Protein 7DGX (pdb70)

Sequence (99 aa):
EFSQLLALASLLGQQQAEVQRCREDLQKKESLVMETIAKIKALALEHHHSQLLALASLLGQQQAEVQRCREDLQKKESLVMETIAKIKALALEHHHHHH

B-factor: mean 67.28, std 21.2, range [42.42, 145.07]

Secondary structure (DSSP, 8-state):
--HHHHHHHHHHHHHHHHHHHHHHHHHHHHHHHHHHHHHHHHHHHHTT-/-HHHHHHHHHHHHHHHHHHHHHHHHHHHHHHHHHHHHHHHHHHHHHHHH-

Structure (mmCIF, N/CA/C/O backbone):
data_7DGX
#
_entry.id   7DGX
#
_cell.length_a   93.376
_cell.length_b   93.376
_cell.length_c   82.959
_cell.angle_alpha   90.00
_cell.angle_beta   90.00
_cell.angle_gamma   90.00
#
_symmetry.space_group_name_H-M   'I 4 2 2'
#
loop_
_entity.id
_entity.type
_entity.pdbx_description
1 polymer Coronin
2 water water
#
loop_
_atom_site.group_PDB
_atom_site.id
_atom_site.type_symbol
_atom_site.label_atom_id
_atom_site.label_alt_id
_atom_site.label_comp_id
_atom_site.label_asym_id
_atom_site.label_entity_id
_atom_site.label_seq_id
_atom_site.pdbx_PDB_ins_code
_atom_site.Cartn_x
_atom_site.Cartn_y
_atom_site.Cartn_z
_atom_site.occupancy
_atom_site.B_iso_or_equiv
_atom_site.auth_seq_id
_atom_site.auth_comp_id
_atom_site.auth_asym_id
_atom_site.auth_atom_id
_atom_site.pdbx_PDB_model_num
ATOM 1 N N . GLU A 1 1 ? -34.979 31.767 8.798 1.00 94.09 475 GLU A N 1
ATOM 2 C CA . GLU A 1 1 ? -34.571 31.498 7.424 1.00 100.64 475 GLU A CA 1
ATOM 3 C C . GLU A 1 1 ? -33.097 31.834 7.218 1.00 94.35 475 GLU A C 1
ATOM 4 O O . GLU A 1 1 ? -32.693 32.992 7.325 1.00 91.83 475 GLU A O 1
ATOM 10 N N . PHE A 1 2 ? -32.297 30.810 6.919 1.00 86.55 476 PHE A N 1
ATOM 11 C CA . PHE A 1 2 ? -30.857 30.952 6.748 1.00 81.10 476 PHE A CA 1
ATOM 12 C C . PHE A 1 2 ? -30.435 30.784 5.291 1.00 80.67 476 PHE A C 1
ATOM 13 O O . PHE A 1 2 ? -29.345 30.280 5.010 1.00 84.22 476 PHE A O 1
ATOM 21 N N . SER A 1 3 ? -31.288 31.204 4.353 1.00 76.81 477 SER A N 1
ATOM 22 C CA . SER A 1 3 ? -31.000 30.979 2.939 1.00 86.78 477 SER A CA 1
ATOM 23 C C . SER A 1 3 ? -29.759 31.742 2.493 1.00 77.15 477 SER A C 1
ATOM 24 O O . SER A 1 3 ? -28.966 31.236 1.690 1.00 69.14 477 SER A O 1
ATOM 27 N N . GLN A 1 4 ? -29.571 32.962 3.004 1.00 76.28 478 GLN A N 1
ATOM 28 C CA . GLN A 1 4 ? -28.407 33.750 2.615 1.00 76.79 478 GLN A CA 1
ATOM 29 C C . GLN A 1 4 ? -27.123 33.154 3.181 1.00 69.42 478 GLN A C 1
ATOM 30 O O . GLN A 1 4 ? -26.089 33.138 2.504 1.00 59.96 478 GLN A O 1
ATOM 36 N N . LEU A 1 5 ? -27.171 32.655 4.418 1.00 69.18 479 LEU A N 1
ATOM 37 C CA . LEU A 1 5 ? -26.002 31.999 4.997 1.00 63.03 479 LEU A CA 1
ATOM 38 C C . LEU A 1 5 ? -25.682 30.701 4.267 1.00 64.84 479 LEU A C 1
ATOM 39 O O . LEU A 1 5 ? -24.513 30.415 3.982 1.00 52.83 479 LEU A O 1
ATOM 44 N N . LEU A 1 6 ? -26.708 29.904 3.958 1.00 62.15 480 LEU A N 1
ATOM 45 C CA . LEU A 1 6 ? -26.482 28.646 3.253 1.00 62.23 480 LEU A CA 1
ATOM 46 C C . LEU A 1 6 ? -25.956 28.890 1.845 1.00 61.07 480 LEU A C 1
ATOM 47 O O . LEU A 1 6 ? -25.132 28.119 1.339 1.00 61.24 480 LEU A O 1
ATOM 52 N N . ALA A 1 7 ? -26.420 29.961 1.195 1.00 62.42 481 ALA A N 1
ATOM 53 C CA . ALA A 1 7 ? -25.913 30.293 -0.133 1.00 61.81 481 ALA A CA 1
ATOM 54 C C . ALA A 1 7 ? -24.450 30.713 -0.074 1.00 59.78 481 ALA A C 1
ATOM 55 O O . ALA A 1 7 ? -23.674 30.413 -0.989 1.00 60.59 481 ALA A O 1
ATOM 57 N N . LEU A 1 8 ? -24.054 31.406 0.995 1.00 58.77 482 LEU A N 1
ATOM 58 C CA . LE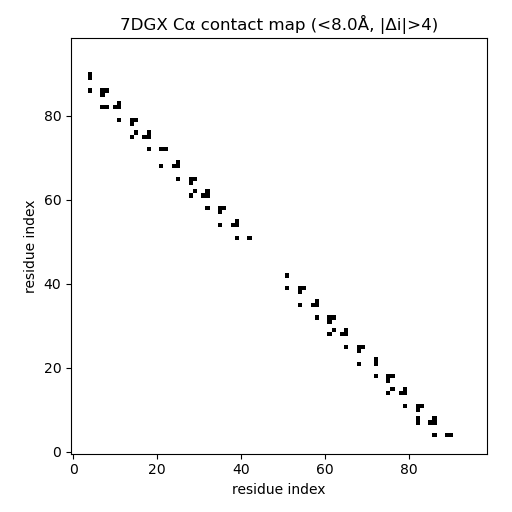U A 1 8 ? -22.655 31.791 1.148 1.00 62.78 482 LEU A CA 1
ATOM 59 C C . LEU A 1 8 ? -21.789 30.587 1.496 1.00 59.37 482 LEU A C 1
ATOM 60 O O . LEU A 1 8 ? -20.648 30.481 1.031 1.00 54.61 482 LEU A O 1
ATOM 65 N N . ALA A 1 9 ? -22.312 29.672 2.317 1.00 52.77 483 ALA A N 1
ATOM 66 C CA . ALA A 1 9 ? -21.567 28.461 2.642 1.00 50.50 483 ALA A CA 1
ATOM 67 C C . ALA A 1 9 ? -21.371 27.591 1.408 1.00 56.01 483 ALA A C 1
ATOM 68 O O . ALA A 1 9 ? -20.323 26.954 1.248 1.00 56.87 483 ALA A O 1
ATOM 70 N N . SER A 1 10 ? -22.370 27.551 0.523 1.00 56.80 484 SER A N 1
ATOM 71 C CA . SER A 1 10 ? -22.226 26.801 -0.721 1.00 65.09 484 SER A CA 1
ATOM 72 C C . SER A 1 10 ? -21.189 27.443 -1.634 1.00 60.48 484 SER A C 1
ATOM 73 O O . SER A 1 10 ? -20.431 26.741 -2.313 1.00 58.56 484 SER A O 1
ATOM 76 N N . LEU A 1 11 ? -21.141 28.777 -1.663 1.00 51.78 485 LEU A N 1
ATOM 77 C CA . LEU A 1 11 ? -20.136 29.466 -2.465 1.00 55.01 485 LEU A CA 1
ATOM 78 C C . LEU A 1 11 ? -18.742 29.277 -1.879 1.00 55.48 485 LEU A C 1
ATOM 79 O O . LEU A 1 11 ? -17.757 29.183 -2.622 1.00 55.51 485 LEU A O 1
ATOM 84 N N . LEU A 1 12 ? -18.642 29.213 -0.549 1.00 50.93 486 LEU A N 1
ATOM 85 C CA . LEU A 1 12 ? -17.343 29.049 0.095 1.00 53.66 486 LEU A CA 1
ATOM 86 C C . LEU A 1 12 ? -16.682 27.737 -0.312 1.00 50.73 486 LEU A C 1
ATOM 87 O O . LEU A 1 12 ? -15.461 27.680 -0.501 1.00 52.28 486 LEU A O 1
ATOM 92 N N . GLY A 1 13 ? -17.473 26.671 -0.451 1.00 49.70 487 GLY A N 1
ATOM 93 C CA . GLY A 1 13 ? -16.912 25.400 -0.881 1.00 52.23 487 GLY A CA 1
ATOM 94 C C . GLY A 1 13 ? -16.306 25.471 -2.269 1.00 50.40 487 GLY A C 1
ATOM 95 O O . GLY A 1 13 ? -15.252 24.885 -2.527 1.00 62.06 487 GLY A O 1
ATOM 96 N N . GLN A 1 14 ? -16.962 26.192 -3.180 1.00 60.71 488 GLN A N 1
ATOM 97 C CA . GLN A 1 14 ? -16.406 26.370 -4.517 1.00 55.08 488 GLN A CA 1
ATOM 98 C C . GLN A 1 14 ? -15.150 27.231 -4.480 1.00 52.44 488 GLN A C 1
ATOM 99 O O . GLN A 1 14 ? -14.163 26.929 -5.161 1.00 52.74 488 GLN A O 1
ATOM 105 N N . GLN A 1 15 ? -15.164 28.274 -3.667 1.00 49.36 489 GLN A N 1
ATOM 106 C CA . GLN A 1 15 ? -14.014 29.190 -3.576 1.00 56.09 489 GLN A CA 1
ATOM 107 C C . GLN A 1 15 ? -12.831 28.456 -2.959 1.00 55.76 489 GLN A C 1
ATOM 108 O O . GLN A 1 15 ? -11.747 28.592 -3.445 1.00 48.84 489 GLN A O 1
ATOM 114 N N . GLN A 1 16 ? -13.063 27.703 -1.908 1.00 49.43 490 GLN A N 1
ATOM 115 C CA . GLN A 1 16 ? -11.975 26.979 -1.261 1.00 51.95 490 GLN A CA 1
ATOM 116 C C . GLN A 1 16 ? -11.393 25.916 -2.184 1.00 52.96 490 GLN A C 1
ATOM 117 O O . GLN A 1 16 ? -10.174 25.712 -2.212 1.00 51.68 490 GLN A O 1
ATOM 123 N N . ALA A 1 17 ? -12.248 25.231 -2.948 1.00 54.22 491 ALA A N 1
ATOM 124 C CA . ALA A 1 17 ? -11.759 24.221 -3.881 1.00 49.94 491 ALA A CA 1
ATOM 125 C C . ALA A 1 17 ? -10.872 24.844 -4.951 1.00 61.38 491 ALA A C 1
ATOM 126 O O . ALA A 1 17 ? -9.904 24.223 -5.406 1.00 61.06 491 ALA A O 1
ATOM 128 N N . GLU A 1 18 ? -11.186 26.073 -5.365 1.00 56.94 492 GLU A N 1
ATOM 129 C CA . GLU A 1 18 ? -10.341 26.767 -6.331 1.00 52.10 492 GLU A CA 1
ATOM 130 C C . GLU A 1 18 ? -9.020 27.192 -5.701 1.00 47.95 492 GLU A C 1
A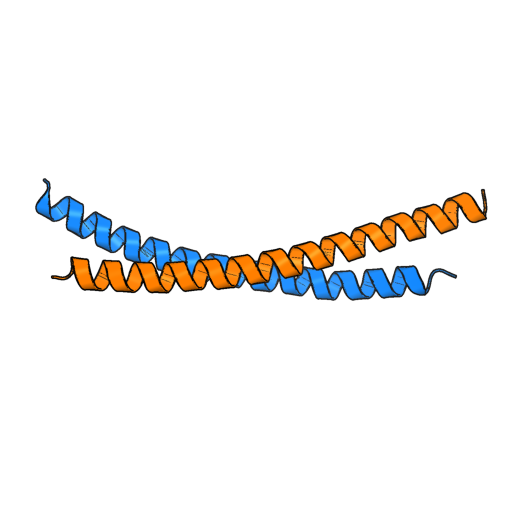TOM 131 O O . GLU A 1 18 ? -7.979 27.192 -6.369 1.00 52.24 492 GLU A O 1
ATOM 137 N N . VAL A 1 19 ? -9.043 27.552 -4.416 1.00 51.20 493 VAL A N 1
ATOM 138 C CA . VAL A 1 19 ? -7.814 27.943 -3.728 1.00 50.33 493 VAL A CA 1
ATOM 139 C C . VAL A 1 19 ? -6.854 26.763 -3.649 1.00 52.69 493 VAL A C 1
ATOM 140 O O . VAL A 1 19 ? -5.658 26.891 -3.937 1.00 49.29 493 VAL A O 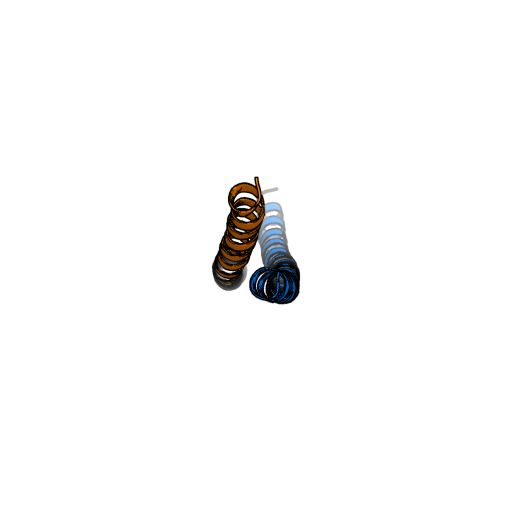1
ATOM 144 N N . GLN A 1 20 ? -7.366 25.591 -3.262 1.00 55.41 494 GLN A N 1
ATOM 145 C CA . GLN A 1 20 ? -6.518 24.405 -3.185 1.00 54.00 494 GLN A CA 1
ATOM 146 C C . GLN A 1 20 ? -5.998 23.999 -4.557 1.00 56.28 494 GLN A C 1
ATOM 147 O O . GLN A 1 20 ? -4.868 23.510 -4.671 1.00 53.78 494 GLN A O 1
ATOM 153 N N . ARG A 1 21 ? -6.801 24.192 -5.606 1.00 52.40 495 ARG A N 1
ATOM 154 C CA . ARG A 1 21 ? -6.327 23.909 -6.957 1.00 55.35 495 ARG A CA 1
ATOM 155 C C . ARG A 1 21 ? -5.196 24.852 -7.349 1.00 52.18 495 ARG A C 1
ATOM 156 O O . ARG A 1 21 ? -4.211 2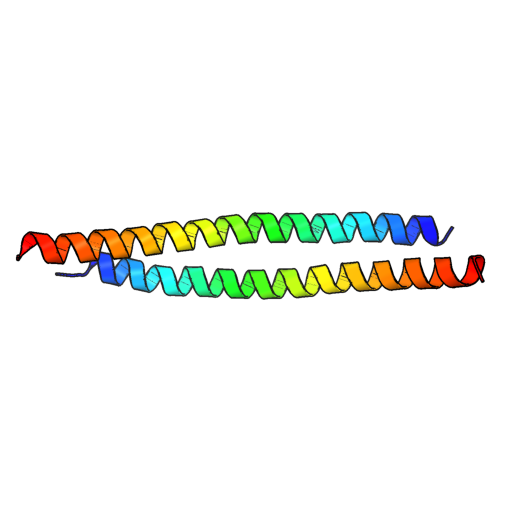4.431 -7.967 1.00 55.25 495 ARG A O 1
ATOM 164 N N . CYS A 1 22 ? -5.320 26.134 -6.996 1.00 48.46 496 CYS A N 1
ATOM 165 C CA . CYS A 1 22 ? -4.259 27.089 -7.294 1.00 56.24 496 CYS A CA 1
ATOM 166 C C . CYS A 1 22 ? -3.011 26.818 -6.465 1.00 54.28 496 CYS A C 1
ATOM 167 O O . CYS A 1 22 ? -1.894 27.066 -6.932 1.00 52.01 496 CYS A O 1
ATOM 170 N N . ARG A 1 23 ? -3.178 26.316 -5.239 1.00 48.95 497 ARG A N 1
ATOM 171 C CA . ARG A 1 23 ? -2.018 25.965 -4.427 1.00 48.54 497 ARG A CA 1
ATOM 172 C C . ARG A 1 23 ? -1.252 24.800 -5.039 1.00 48.72 497 ARG A C 1
ATOM 173 O O . ARG A 1 23 ? -0.017 24.767 -4.989 1.00 47.54 497 ARG A O 1
ATOM 181 N N . GLU A 1 24 ? -1.968 23.835 -5.623 1.00 45.10 498 GLU A N 1
ATOM 182 C CA . GLU A 1 24 ? -1.299 22.746 -6.327 1.00 48.05 498 GLU A CA 1
ATOM 183 C C . GLU A 1 24 ? -0.532 23.268 -7.535 1.00 53.20 498 GLU A C 1
ATOM 184 O O . GLU A 1 24 ? 0.569 22.792 -7.834 1.00 59.64 498 GLU A O 1
ATOM 190 N N . ASP A 1 25 ? -1.101 24.248 -8.241 1.00 52.90 499 ASP A N 1
ATOM 191 C CA . ASP A 1 25 ? -0.404 24.841 -9.378 1.00 55.62 499 ASP A CA 1
ATOM 192 C C . ASP A 1 25 ? 0.850 25.579 -8.929 1.00 54.69 499 ASP A C 1
ATOM 193 O O . ASP A 1 25 ? 1.883 25.534 -9.606 1.00 53.17 499 ASP A O 1
ATOM 198 N N . LEU A 1 26 ? 0.778 26.264 -7.785 1.00 45.62 500 LEU A N 1
ATOM 199 C CA . LEU A 1 26 ? 1.933 27.010 -7.295 1.00 47.46 500 LEU A CA 1
ATOM 200 C C . LEU A 1 26 ? 3.069 26.076 -6.897 1.00 53.73 500 LEU A C 1
ATOM 201 O O . LEU A 1 26 ? 4.243 26.386 -7.128 1.00 51.68 500 LEU A O 1
ATOM 206 N N . GLN A 1 27 ? 2.715 24.939 -6.329 1.00 52.49 501 GLN A N 1
ATOM 207 C CA . GLN A 1 27 ? 3.744 23.983 -5.895 1.00 50.65 501 GLN A CA 1
ATOM 208 C C . GLN A 1 27 ? 4.468 23.439 -7.125 1.00 49.14 501 GLN A C 1
ATOM 209 O O . GLN A 1 27 ? 5.644 23.355 -7.084 1.00 51.35 501 GLN A O 1
ATOM 215 N N . LYS A 1 28 ? 3.752 23.125 -8.184 1.00 49.12 502 LYS A N 1
ATOM 216 C CA . LYS A 1 28 ? 4.373 22.589 -9.390 1.00 49.38 502 LYS A CA 1
ATOM 217 C C . LYS A 1 28 ? 5.279 23.621 -10.050 1.00 43.19 502 LYS A C 1
ATOM 218 O O . LYS A 1 28 ? 6.356 23.279 -10.553 1.00 61.31 502 LYS A O 1
ATOM 220 N N . LYS A 1 29 ? 4.863 24.889 -10.057 1.00 50.47 503 LYS A N 1
ATOM 221 C CA . LYS A 1 29 ? 5.685 25.931 -10.661 1.00 54.73 503 LYS A CA 1
ATOM 222 C C . LYS A 1 29 ? 6.898 26.260 -9.801 1.00 56.83 503 LYS A C 1
ATOM 223 O O . LYS A 1 29 ? 7.964 26.586 -10.336 1.00 49.43 503 LYS A O 1
ATOM 229 N N . GLU A 1 30 ? 6.759 26.181 -8.476 1.00 47.50 504 GLU A N 1
ATOM 230 C CA . GLU A 1 30 ? 7.908 26.392 -7.601 1.00 43.48 504 GLU A CA 1
ATOM 231 C C . GLU A 1 30 ? 8.920 25.262 -7.742 1.00 43.40 504 GLU A C 1
ATOM 232 O O . GLU A 1 30 ? 10.132 25.495 -7.672 1.00 48.58 504 GLU A O 1
ATOM 238 N N . SER A 1 31 ? 8.439 24.031 -7.937 1.00 44.97 505 SER A N 1
ATOM 239 C CA . SER A 1 31 ? 9.345 22.903 -8.127 1.00 49.53 505 SER A CA 1
ATOM 240 C C . SER A 1 31 ? 10.175 23.072 -9.393 1.00 45.45 505 SER A C 1
ATOM 241 O O . SER A 1 31 ? 11.350 22.687 -9.431 1.00 49.58 505 SER A O 1
ATOM 244 N N . LEU A 1 32 ? 9.580 23.645 -10.441 1.00 55.59 506 LEU A N 1
ATOM 245 C CA . LEU A 1 32 ? 10.333 23.916 -11.661 1.00 46.81 506 LEU A CA 1
ATOM 246 C C . LEU A 1 32 ? 11.423 24.950 -11.412 1.00 46.20 506 LEU A C 1
ATOM 247 O O . LEU A 1 32 ? 12.527 24.845 -11.960 1.00 48.79 506 LEU A O 1
ATOM 252 N N . VAL A 1 33 ? 11.130 25.957 -10.586 1.00 48.53 507 VAL A N 1
ATOM 253 C CA . VAL A 1 33 ? 12.139 26.951 -10.228 1.00 45.26 507 VAL A CA 1
ATOM 254 C C . VAL A 1 33 ? 13.302 26.284 -9.506 1.00 58.88 507 VAL A C 1
ATOM 255 O O . VAL A 1 33 ? 14.473 26.503 -9.839 1.00 46.48 507 VAL A O 1
ATOM 259 N N . MET A 1 34 ? 12.993 25.449 -8.510 1.00 53.12 508 MET A N 1
ATOM 260 C CA . MET A 1 34 ? 14.043 24.770 -7.757 1.00 48.09 508 MET A CA 1
ATOM 261 C C . MET A 1 34 ? 14.842 23.818 -8.636 1.00 50.86 508 MET A C 1
ATOM 262 O O . MET A 1 34 ? 16.022 23.568 -8.366 1.00 53.55 508 MET A O 1
ATOM 267 N N . GLU A 1 35 ? 14.222 23.276 -9.687 1.00 55.10 509 GLU A N 1
ATOM 268 C CA . GLU A 1 35 ? 14.961 22.436 -10.624 1.00 56.39 509 GLU A CA 1
ATOM 269 C C . GLU A 1 35 ? 16.017 23.243 -11.368 1.00 56.67 509 GLU A C 1
ATOM 270 O O . GLU A 1 35 ? 17.146 22.775 -11.559 1.00 58.14 509 GLU A O 1
ATOM 276 N N . THR A 1 36 ? 15.669 24.460 -11.795 1.00 56.50 510 THR A N 1
ATOM 277 C CA . THR A 1 36 ? 16.648 25.325 -12.445 1.00 55.11 510 THR A CA 1
ATOM 278 C C . THR A 1 36 ? 17.709 25.792 -11.457 1.00 54.86 510 THR A C 1
ATOM 279 O O . THR A 1 36 ? 18.885 25.924 -11.815 1.00 51.56 510 THR A O 1
ATOM 283 N N . ILE A 1 37 ? 17.310 26.044 -10.207 1.00 51.75 511 ILE A N 1
ATOM 284 C CA . ILE A 1 37 ? 18.269 26.435 -9.176 1.00 50.20 511 ILE A CA 1
ATOM 285 C C . ILE A 1 37 ? 19.312 25.342 -8.986 1.00 49.00 511 ILE A C 1
ATOM 286 O O . ILE A 1 37 ? 20.515 25.615 -8.888 1.00 56.54 511 ILE A O 1
ATOM 291 N N . ALA A 1 38 ? 18.864 24.085 -8.936 1.00 48.84 512 ALA A N 1
ATOM 292 C CA . ALA A 1 38 ? 19.792 22.970 -8.778 1.00 53.37 512 ALA A CA 1
ATOM 293 C C . ALA A 1 38 ? 20.759 22.873 -9.950 1.00 59.01 512 ALA A C 1
ATOM 294 O O . ALA A 1 38 ? 21.921 22.492 -9.766 1.00 56.56 512 ALA A O 1
ATOM 296 N N . LYS A 1 39 ? 20.303 23.211 -11.159 1.00 55.32 513 LYS A N 1
ATOM 297 C CA . LYS A 1 39 ? 21.202 23.215 -12.308 1.00 54.17 513 LYS A CA 1
ATOM 298 C C . LYS A 1 39 ? 22.236 24.326 -12.193 1.00 52.99 513 LYS A C 1
ATOM 299 O O . LYS A 1 39 ? 23.405 24.134 -12.548 1.00 64.57 513 LYS A O 1
ATOM 305 N N . ILE A 1 40 ? 21.824 25.497 -11.701 1.00 48.66 514 ILE A N 1
ATOM 306 C CA . ILE A 1 40 ? 22.768 26.589 -11.487 1.00 55.12 514 ILE A CA 1
ATOM 307 C C . ILE A 1 40 ? 23.771 26.219 -10.402 1.00 59.55 514 ILE A C 1
ATOM 308 O O . ILE A 1 40 ? 24.971 26.493 -10.525 1.00 59.06 514 ILE A O 1
ATOM 313 N N . LYS A 1 41 ? 23.297 25.584 -9.327 1.00 56.78 515 LYS A N 1
ATOM 314 C CA . LYS A 1 41 ? 24.185 25.201 -8.235 1.00 55.35 515 LYS A CA 1
ATOM 315 C C . LYS A 1 41 ? 25.197 24.155 -8.685 1.00 62.25 515 LYS A C 1
ATOM 316 O O . LYS A 1 41 ? 26.381 24.235 -8.333 1.00 65.15 515 LYS A O 1
ATOM 322 N N . ALA A 1 42 ? 24.752 23.168 -9.467 1.00 63.42 516 ALA A N 1
ATOM 323 C CA . ALA A 1 42 ? 25.671 22.151 -9.967 1.00 60.64 516 ALA A CA 1
ATOM 324 C C . ALA A 1 42 ? 26.733 22.764 -10.870 1.00 70.61 516 ALA A C 1
ATOM 325 O O . ALA A 1 42 ? 27.899 22.355 -10.839 1.00 77.17 516 ALA A O 1
ATOM 327 N N . LEU A 1 43 ? 26.346 23.749 -11.685 1.00 69.15 517 LEU A N 1
ATOM 328 C CA . LEU A 1 43 ? 27.324 24.465 -12.496 1.00 72.32 517 LEU A CA 1
ATOM 329 C C . LEU A 1 43 ? 28.297 25.241 -11.618 1.00 65.67 517 LEU A C 1
ATOM 330 O O . LEU A 1 43 ? 29.501 25.283 -11.895 1.00 70.70 517 LEU A O 1
ATOM 335 N N . ALA A 1 44 ? 27.790 25.860 -10.549 1.00 59.93 518 ALA A N 1
ATOM 336 C CA . ALA A 1 44 ? 28.652 26.627 -9.655 1.00 68.73 518 ALA A CA 1
ATOM 337 C C . ALA A 1 44 ? 29.634 25.723 -8.922 1.00 72.70 518 ALA A C 1
ATOM 338 O O . ALA A 1 44 ? 30.809 26.074 -8.758 1.00 78.23 518 ALA A O 1
ATOM 340 N N . LEU A 1 45 ? 29.173 24.551 -8.476 1.00 76.32 519 LEU A N 1
ATOM 341 C CA . LEU A 1 45 ? 30.048 23.638 -7.747 1.00 78.32 519 LEU A CA 1
ATOM 342 C C . LEU A 1 45 ? 31.160 23.091 -8.631 1.00 80.08 519 LEU A C 1
ATOM 343 O O . LEU A 1 45 ? 32.247 22.775 -8.133 1.00 79.39 519 LEU A O 1
ATOM 348 N N . GLU A 1 46 ? 30.913 22.972 -9.937 1.00 72.18 520 GLU A N 1
ATOM 349 C CA . GLU A 1 46 ? 31.926 22.426 -10.834 1.00 82.97 520 GLU A CA 1
ATOM 350 C C . GLU A 1 46 ? 33.085 23.398 -11.023 1.00 94.67 520 GLU A C 1
ATOM 351 O O . GLU A 1 46 ? 34.253 22.993 -10.994 1.00 105.31 520 GLU A O 1
ATOM 357 N N . HIS A 1 47 ? 32.785 24.680 -11.213 1.00 96.53 521 HIS A N 1
ATOM 358 C CA . HIS A 1 47 ? 33.798 25.689 -11.487 1.00 97.34 521 HIS A CA 1
ATOM 359 C C . HIS A 1 47 ? 34.356 26.337 -10.225 1.00 111.20 521 HIS A C 1
ATOM 360 O O . HIS A 1 47 ? 35.104 27.314 -10.326 1.00 122.28 521 HIS A O 1
ATOM 362 N N . HIS A 1 48 ? 34.016 25.819 -9.045 1.00 109.24 522 HIS A N 1
ATOM 363 C CA . HIS A 1 48 ? 34.503 26.372 -7.787 1.00 104.70 522 HIS A CA 1
ATOM 364 C C . HIS A 1 48 ? 35.413 25.431 -7.016 1.00 111.76 522 HIS A C 1
ATOM 365 O O . HIS A 1 48 ? 36.343 25.899 -6.356 1.00 113.55 522 HIS A O 1
ATOM 372 N N . HIS A 1 49 ? 35.173 24.125 -7.081 1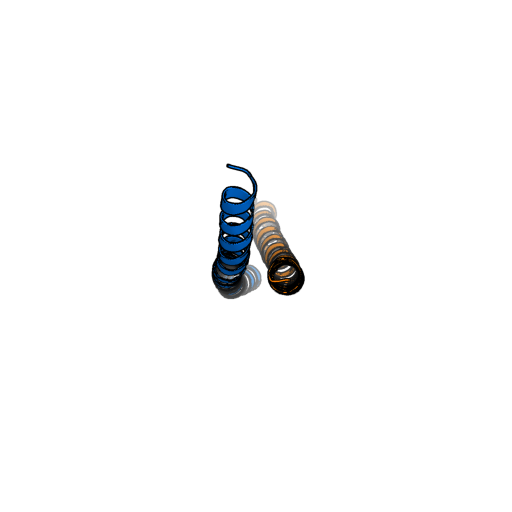.00 115.77 523 HIS A N 1
ATOM 373 C CA . HIS A 1 49 ? 35.993 23.160 -6.357 1.00 113.93 523 HIS A CA 1
ATOM 374 C C . HIS A 1 49 ? 36.842 22.331 -7.316 1.00 121.00 523 HIS A C 1
ATOM 375 O O . HIS A 1 49 ? 37.307 22.832 -8.340 1.00 123.21 523 HIS A O 1
ATOM 382 N N . SER B 1 3 ? 26.943 31.321 -22.624 1.00 114.82 477 SER B N 1
ATOM 383 C CA . SER B 1 3 ? 27.224 30.300 -21.621 1.00 107.35 477 SER B CA 1
ATOM 384 C C . SER B 1 3 ? 25.940 29.650 -21.121 1.00 89.64 477 SER B C 1
ATOM 385 O O . SER B 1 3 ? 24.851 30.201 -21.280 1.00 80.86 477 SER B O 1
ATOM 388 N N . GLN B 1 4 ? 26.076 28.468 -20.513 1.00 78.72 478 GLN B N 1
ATOM 389 C CA . GLN B 1 4 ? 24.913 27.791 -19.949 1.00 70.90 478 GLN B CA 1
ATOM 390 C C . GLN B 1 4 ? 24.300 28.591 -18.808 1.00 66.82 478 GLN B C 1
ATOM 391 O O . GLN B 1 4 ? 23.107 28.447 -18.519 1.00 76.65 478 GLN B O 1
ATOM 393 N N . LEU B 1 5 ? 25.082 29.461 -18.209 1.00 60.92 479 LEU B N 1
ATOM 394 C CA . LEU B 1 5 ? 24.586 30.281 -17.095 1.00 68.29 479 LEU B CA 1
ATOM 395 C C . LEU B 1 5 ? 23.542 31.258 -17.622 1.00 61.63 479 LEU B C 1
ATOM 396 O O . LEU B 1 5 ? 22.598 31.530 -16.948 1.00 57.83 479 LEU B O 1
ATOM 401 N N . LEU B 1 6 ? 23.743 31.777 -18.811 1.00 55.73 480 LEU B N 1
ATOM 402 C CA . LEU B 1 6 ? 22.788 32.722 -19.382 1.00 52.52 480 LEU B CA 1
ATOM 403 C C . LEU B 1 6 ? 21.444 32.057 -19.653 1.00 57.15 480 LEU B C 1
ATOM 404 O O . LEU B 1 6 ? 20.389 32.649 -19.397 1.00 63.31 480 LEU B O 1
ATOM 409 N N . ALA B 1 7 ? 21.462 30.827 -20.171 1.00 58.86 481 ALA B N 1
ATOM 410 C CA . ALA B 1 7 ? 20.214 30.128 -20.457 1.00 49.90 481 ALA B CA 1
ATOM 411 C C . ALA B 1 7 ? 19.465 29.782 -19.177 1.00 46.09 481 ALA B C 1
ATOM 412 O O . ALA B 1 7 ? 18.242 29.947 -19.103 1.00 59.22 481 ALA B O 1
ATOM 414 N N . LEU B 1 8 ? 20.180 29.303 -18.155 1.00 51.31 482 LEU B N 1
ATOM 415 C CA . LEU B 1 8 ? 19.521 28.936 -16.906 1.00 51.73 482 LEU B CA 1
ATOM 416 C C . LEU B 1 8 ? 19.006 30.166 -16.168 1.00 49.00 482 LEU B C 1
ATOM 417 O O . LEU B 1 8 ? 17.931 30.123 -15.557 1.00 53.88 482 LEU B O 1
ATOM 422 N N . ALA B 1 9 ? 19.754 31.272 -16.212 1.00 48.66 483 ALA B N 1
ATOM 423 C CA . ALA B 1 9 ? 19.286 32.499 -15.574 1.00 54.70 483 ALA B CA 1
ATOM 424 C C . ALA B 1 9 ? 18.059 33.056 -16.286 1.00 62.45 483 ALA B C 1
ATOM 425 O O . ALA B 1 9 ? 17.138 33.568 -15.639 1.00 59.51 483 ALA B O 1
ATOM 427 N N . SER B 1 10 ? 18.031 32.967 -17.618 1.00 48.33 484 SER B N 1
ATOM 428 C CA . SER B 1 10 ? 16.852 33.401 -18.361 1.00 46.61 484 SER B CA 1
ATOM 429 C C . SER B 1 10 ? 15.653 32.514 -18.051 1.00 49.45 484 SER B C 1
ATOM 430 O O . SER B 1 10 ? 14.537 33.010 -17.857 1.00 52.27 484 SER B O 1
ATOM 433 N N . LEU B 1 11 ? 15.866 31.197 -17.997 1.00 44.80 485 LEU B N 1
ATOM 434 C CA . LEU B 1 11 ? 14.777 30.285 -17.663 1.00 53.41 485 LEU B CA 1
ATOM 435 C C . LEU B 1 11 ? 14.302 30.497 -16.232 1.00 52.62 485 LEU B C 1
ATOM 436 O O . LEU B 1 11 ? 13.098 30.442 -15.955 1.00 60.61 485 LEU B O 1
ATOM 441 N N . LEU B 1 12 ? 15.235 30.744 -15.308 1.00 49.87 486 LEU B N 1
ATOM 442 C CA . LEU B 1 12 ? 14.857 30.981 -13.918 1.00 50.68 486 LEU B CA 1
ATOM 443 C C . LEU B 1 12 ? 13.994 32.229 -13.786 1.00 47.32 486 LEU B C 1
ATOM 444 O O . LEU B 1 12 ? 12.992 32.226 -13.061 1.00 50.97 486 LEU B O 1
ATOM 449 N N . GLY B 1 13 ? 14.365 33.307 -14.480 1.00 46.44 487 GLY B N 1
ATOM 450 C CA . GLY B 1 13 ? 13.559 34.515 -14.436 1.00 56.55 487 GLY B CA 1
ATOM 451 C C . GLY B 1 13 ? 12.167 34.308 -15.002 1.00 59.50 487 GLY B C 1
ATOM 452 O O . GLY B 1 13 ? 11.185 34.830 -14.468 1.00 51.95 487 GLY B O 1
ATOM 453 N N . GLN B 1 14 ? 12.070 33.498 -16.034 1.00 56.26 488 GLN B N 1
ATOM 454 C CA . GLN B 1 14 ? 10.745 33.249 -16.622 1.00 47.10 488 GLN B CA 1
ATOM 455 C C . G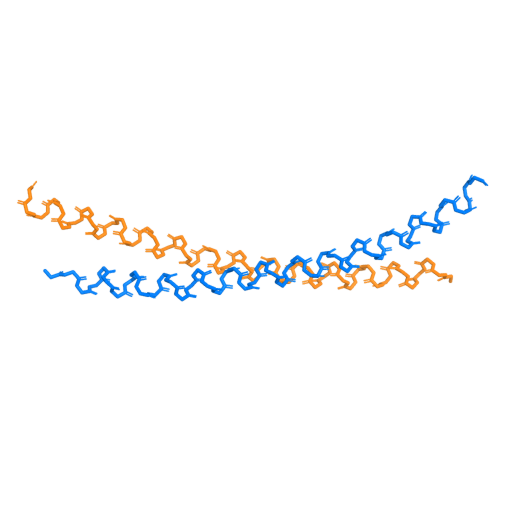LN B 1 14 ? 9.936 32.368 -15.676 1.00 45.40 488 GLN B C 1
ATOM 456 O O . GLN B 1 14 ? 8.777 32.593 -15.537 1.00 48.79 488 GLN B O 1
ATOM 462 N N . GLN B 1 15 ? 10.554 31.346 -15.122 1.00 43.16 489 GLN B N 1
ATOM 463 C CA . GLN B 1 15 ? 9.829 30.458 -14.220 1.00 46.02 489 GLN B CA 1
ATOM 464 C C . GLN B 1 15 ? 9.429 31.177 -12.937 1.00 53.05 489 GLN B C 1
ATOM 465 O O . GLN B 1 15 ? 8.335 30.949 -12.408 1.00 52.45 489 GLN B O 1
ATOM 471 N N . GLN B 1 16 ? 10.302 32.046 -12.421 1.00 56.77 490 GLN B N 1
ATOM 472 C CA . GLN B 1 16 ? 9.953 32.820 -11.234 1.00 57.72 490 GLN B CA 1
ATOM 473 C C . GLN B 1 16 ? 8.846 33.824 -11.530 1.00 56.55 490 GLN B C 1
ATOM 474 O O . GLN B 1 16 ? 8.037 34.132 -10.648 1.00 53.37 490 GLN B O 1
ATOM 480 N N . ALA B 1 17 ? 8.794 34.341 -12.760 1.00 53.64 491 ALA B N 1
ATOM 481 C CA . ALA B 1 17 ? 7.702 35.231 -13.139 1.00 53.48 491 ALA B CA 1
ATOM 482 C C . ALA B 1 17 ? 6.373 34.488 -13.167 1.00 54.83 491 ALA B C 1
ATOM 483 O O . ALA B 1 17 ? 5.332 35.052 -12.813 1.00 49.98 491 ALA B O 1
ATOM 485 N N . GLU B 1 18 ? 6.390 33.220 -13.586 1.00 57.78 492 GLU B N 1
ATOM 486 C CA . GLU B 1 18 ? 5.167 32.424 -13.574 1.00 50.62 492 GLU B CA 1
ATOM 487 C C . GLU B 1 18 ? 4.728 32.111 -12.150 1.00 50.56 492 GLU B C 1
ATOM 488 O O . GLU B 1 18 ? 3.527 32.038 -11.866 1.00 50.47 492 GLU B O 1
ATOM 494 N N . VAL B 1 19 ? 5.689 31.920 -11.242 1.00 51.02 493 VAL B N 1
ATOM 495 C CA . VAL B 1 19 ? 5.355 31.661 -9.844 1.00 46.62 493 VAL B CA 1
ATOM 496 C C . VAL B 1 19 ? 4.668 32.873 -9.229 1.00 47.91 493 VAL B C 1
ATOM 497 O O . VAL B 1 19 ? 3.675 32.743 -8.503 1.00 58.29 493 VAL B O 1
ATOM 501 N N . GLN B 1 20 ? 5.178 34.072 -9.521 1.00 49.01 494 GLN B N 1
ATOM 502 C CA . GLN B 1 20 ? 4.590 35.283 -8.957 1.00 62.79 494 GLN B CA 1
ATOM 503 C C . GLN B 1 20 ? 3.204 35.548 -9.531 1.00 63.54 494 GLN B C 1
ATOM 504 O O . GLN B 1 20 ? 2.309 36.010 -8.814 1.00 54.69 494 GLN B O 1
ATOM 510 N N . ARG B 1 21 ? 3.009 35.270 -10.823 1.00 52.52 495 ARG B N 1
ATOM 511 C CA . ARG B 1 21 ? 1.680 35.407 -11.411 1.00 51.98 495 ARG B CA 1
ATOM 512 C C . ARG B 1 21 ? 0.693 34.445 -10.764 1.00 57.69 495 ARG B C 1
ATOM 513 O O . ARG B 1 21 ? -0.457 34.810 -10.494 1.00 58.09 495 ARG B O 1
ATOM 521 N N . CYS B 1 22 ? 1.128 33.210 -10.503 1.00 55.99 496 CYS B N 1
ATOM 522 C CA . CYS B 1 22 ? 0.257 32.242 -9.846 1.00 55.74 496 CYS B CA 1
ATOM 523 C C . CYS B 1 22 ? 0.006 32.622 -8.392 1.00 50.48 496 CYS B C 1
ATOM 524 O O . CYS B 1 22 ? -1.104 32.440 -7.880 1.00 60.60 496 CYS B O 1
ATOM 527 N N . ARG B 1 23 ? 1.025 33.154 -7.712 1.00 53.90 497 ARG B N 1
ATOM 528 C CA . ARG B 1 23 ? 0.863 33.532 -6.312 1.00 52.05 497 ARG B CA 1
ATOM 529 C C . ARG B 1 23 ? -0.092 34.711 -6.164 1.00 57.82 497 ARG B C 1
ATOM 530 O O . ARG B 1 23 ? -0.936 34.723 -5.260 1.00 51.53 497 ARG B O 1
ATOM 538 N N . GLU B 1 24 ? 0.024 35.710 -7.043 1.00 48.89 498 GLU B N 1
ATOM 539 C CA . GLU B 1 24 ? -0.874 36.858 -6.977 1.00 48.06 498 GLU B CA 1
ATOM 540 C C . GLU B 1 24 ? -2.313 36.449 -7.265 1.00 52.54 498 GLU B C 1
ATOM 541 O O . GLU B 1 24 ? -3.248 36.961 -6.637 1.00 53.95 498 GLU B O 1
ATOM 547 N N . ASP B 1 25 ? -2.512 35.530 -8.213 1.00 53.78 499 ASP B N 1
ATOM 548 C CA . ASP B 1 25 ? -3.854 35.022 -8.479 1.00 53.68 499 ASP B CA 1
ATOM 549 C C . ASP B 1 25 ? -4.382 34.225 -7.293 1.00 53.31 499 ASP B C 1
ATOM 550 O O . ASP B 1 25 ? -5.579 34.270 -6.987 1.00 49.52 499 ASP B O 1
ATOM 555 N N . LEU B 1 26 ? -3.498 33.495 -6.610 1.00 51.45 500 LEU B N 1
ATOM 556 C CA . LEU B 1 26 ? -3.919 32.715 -5.451 1.00 52.51 500 LEU B CA 1
ATOM 557 C C . LEU B 1 26 ? -4.293 33.617 -4.281 1.00 44.35 500 LEU B C 1
ATOM 558 O O . LEU B 1 26 ? -5.286 33.364 -3.588 1.00 51.56 500 LEU B O 1
ATOM 563 N N . GLN B 1 27 ? -3.511 34.674 -4.045 1.00 55.02 501 GLN B N 1
ATOM 564 C CA . GLN B 1 27 ? -3.803 35.576 -2.936 1.00 51.28 501 GLN B CA 1
ATOM 565 C C . GLN B 1 27 ? -5.121 36.312 -3.139 1.00 57.79 501 GLN B C 1
ATOM 566 O O . GLN B 1 27 ? -5.815 36.616 -2.162 1.00 55.00 501 GLN B O 1
ATOM 572 N N . LYS B 1 28 ? -5.481 36.608 -4.390 1.00 56.09 502 LYS B N 1
ATOM 573 C CA . LYS B 1 28 ? -6.778 37.223 -4.654 1.00 55.88 502 LYS B CA 1
ATOM 574 C C . LYS B 1 28 ? -7.915 36.263 -4.331 1.00 55.04 502 LYS B C 1
ATOM 575 O O . LYS B 1 28 ? -8.922 36.661 -3.733 1.00 51.88 502 LYS B O 1
ATOM 577 N N . LYS B 1 29 ? -7.770 34.991 -4.713 1.00 45.55 503 LYS B N 1
ATOM 578 C CA . LYS B 1 29 ? -8.796 34.004 -4.398 1.00 51.43 503 LYS B CA 1
ATOM 579 C C . LYS B 1 29 ? -8.840 33.696 -2.907 1.00 52.60 503 LYS B C 1
ATOM 580 O O . LYS B 1 29 ? -9.902 33.346 -2.379 1.00 50.01 503 LYS B O 1
ATOM 586 N N . GLU B 1 30 ? -7.704 33.816 -2.215 1.00 48.44 504 GLU B N 1
ATOM 587 C CA . GLU B 1 30 ? -7.709 33.661 -0.764 1.00 50.02 504 GLU B CA 1
ATOM 588 C C . GLU B 1 30 ? -8.474 34.795 -0.096 1.00 46.80 504 GLU B C 1
ATOM 589 O O . GLU B 1 30 ? -9.214 34.569 0.869 1.00 55.54 504 GLU B O 1
ATOM 595 N N . SER B 1 31 ? -8.307 36.023 -0.596 1.00 46.56 505 SER B N 1
ATOM 596 C CA . SER B 1 31 ? -9.052 37.152 -0.051 1.00 55.55 505 SER B CA 1
ATOM 597 C C . SER B 1 31 ? -10.550 36.990 -0.271 1.00 63.84 505 SER B C 1
ATOM 598 O O . SER B 1 31 ? -11.350 37.424 0.566 1.00 60.39 505 SER B O 1
ATOM 601 N N . LEU B 1 32 ? -10.947 36.373 -1.386 1.00 51.18 506 LEU B N 1
ATOM 602 C CA . LEU B 1 32 ? -12.364 36.117 -1.625 1.00 49.98 506 LEU B CA 1
ATOM 603 C C . LEU B 1 32 ? -12.921 35.132 -0.606 1.00 49.08 506 LEU B C 1
ATOM 604 O O . LEU B 1 32 ? -14.061 35.276 -0.149 1.00 53.61 506 LEU B O 1
ATOM 609 N N . VAL B 1 33 ? -12.129 34.121 -0.240 1.00 46.02 507 VAL B N 1
ATOM 610 C CA . VAL B 1 33 ? -12.552 33.170 0.784 1.00 46.69 507 VAL B CA 1
ATOM 611 C C . VAL B 1 33 ? -12.716 33.874 2.126 1.00 45.94 507 VAL B C 1
ATOM 612 O O . VAL B 1 33 ? -13.672 33.615 2.868 1.00 53.22 507 VAL B O 1
ATOM 616 N N . MET B 1 34 ? -11.794 34.784 2.451 1.00 48.27 508 MET B N 1
ATOM 617 C CA . MET B 1 34 ? -11.868 35.497 3.722 1.00 53.78 508 MET B CA 1
ATOM 618 C C . MET B 1 34 ? -13.116 36.367 3.801 1.00 57.87 508 MET B C 1
ATOM 619 O O . MET B 1 34 ? -13.772 36.431 4.848 1.00 53.02 508 MET B O 1
ATOM 624 N N . GLU B 1 35 ? -13.459 37.048 2.705 1.00 50.58 509 GLU B N 1
ATOM 625 C CA . GLU B 1 35 ? -14.650 37.891 2.704 1.00 57.06 509 GLU B CA 1
ATOM 626 C C . GLU B 1 35 ? -15.917 37.057 2.852 1.00 59.26 509 GLU B C 1
ATOM 627 O O . GLU B 1 35 ? -16.866 37.474 3.526 1.00 56.67 509 GLU B O 1
ATOM 633 N N . THR B 1 36 ? -15.949 35.876 2.230 1.00 53.43 510 THR B N 1
ATOM 634 C CA . THR B 1 36 ? -17.107 34.999 2.368 1.00 56.39 510 THR B CA 1
ATOM 635 C C . THR B 1 36 ? -17.240 34.482 3.795 1.00 56.93 510 THR B C 1
ATOM 636 O O . THR B 1 36 ? -18.350 34.421 4.339 1.00 63.73 510 THR B O 1
ATOM 640 N N . ILE B 1 37 ? -16.120 34.109 4.419 1.00 53.19 511 ILE B N 1
ATOM 641 C CA . ILE B 1 37 ? -16.158 33.616 5.793 1.00 52.69 511 ILE B CA 1
ATOM 642 C C . ILE B 1 37 ? -16.618 34.717 6.740 1.00 53.84 511 ILE B C 1
ATOM 643 O O . ILE B 1 37 ? -17.426 34.480 7.647 1.00 57.06 511 ILE B O 1
ATOM 648 N N . ALA B 1 38 ? -16.117 35.939 6.542 1.00 56.37 512 ALA B N 1
ATOM 649 C CA . ALA B 1 38 ? -16.547 37.057 7.375 1.00 59.45 512 ALA B CA 1
ATOM 650 C C . ALA B 1 38 ? -18.028 37.358 7.187 1.00 64.56 512 ALA B C 1
ATOM 651 O O . ALA B 1 38 ? -18.689 37.828 8.120 1.00 57.20 512 ALA B O 1
ATOM 653 N N . LYS B 1 39 ? -18.566 37.093 5.993 1.00 55.16 513 LYS B N 1
ATOM 654 C CA . LYS B 1 39 ? -19.995 37.286 5.769 1.00 56.93 513 LYS B CA 1
ATOM 655 C C . LYS B 1 39 ? -20.815 36.242 6.515 1.00 57.35 513 LYS B C 1
ATOM 656 O O . LYS B 1 39 ? -21.884 36.552 7.054 1.00 57.84 513 LYS B O 1
ATOM 662 N N . ILE B 1 40 ? -20.332 34.998 6.556 1.00 47.84 514 ILE B N 1
ATOM 663 C CA . ILE B 1 40 ? -21.033 33.950 7.293 1.00 49.72 514 ILE B CA 1
ATOM 664 C C . ILE B 1 40 ? -21.010 34.244 8.788 1.00 56.48 514 ILE B C 1
ATOM 665 O O . ILE B 1 40 ? -22.006 34.038 9.493 1.00 64.15 514 ILE B O 1
ATOM 670 N N . LYS B 1 41 ? -19.876 34.736 9.293 1.00 52.47 515 LYS B N 1
ATOM 671 C CA . LYS B 1 41 ? -19.766 35.046 10.715 1.00 54.34 515 LYS B CA 1
ATOM 672 C C . LYS B 1 41 ? -20.708 36.178 11.105 1.00 53.98 515 LYS B C 1
ATOM 673 O O . LYS B 1 41 ? -21.391 36.108 12.134 1.00 64.97 515 LYS B O 1
ATOM 679 N N . ALA B 1 42 ? -20.759 37.235 10.291 1.00 64.48 516 ALA B N 1
ATOM 680 C CA . ALA B 1 42 ? -21.642 38.357 10.592 1.00 65.47 516 ALA B CA 1
ATOM 681 C C . ALA B 1 42 ? -23.106 37.946 10.503 1.00 65.46 516 ALA B C 1
ATOM 682 O O . ALA B 1 42 ? -23.943 38.429 11.276 1.00 53.63 516 ALA B O 1
ATOM 684 N N . LEU B 1 43 ? -23.435 37.053 9.567 1.00 59.81 517 LEU B N 1
ATOM 685 C CA . LEU B 1 43 ? -24.811 36.580 9.447 1.00 62.65 517 LEU B CA 1
ATOM 686 C C . LEU B 1 43 ? -25.205 35.717 10.639 1.00 61.47 517 LEU B C 1
ATOM 687 O O . LEU B 1 43 ? -26.330 35.823 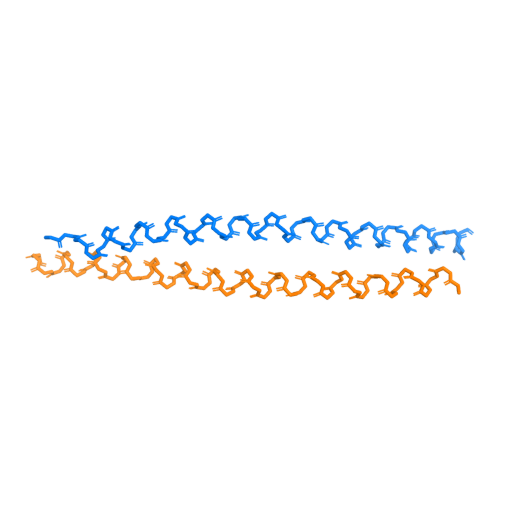11.144 1.00 67.37 517 LEU B O 1
ATOM 692 N N . ALA B 1 44 ? -24.296 34.854 11.100 1.00 53.30 518 ALA B N 1
ATOM 693 C CA . ALA B 1 44 ? -24.586 34.032 12.269 1.00 61.25 518 ALA B CA 1
ATOM 694 C C . ALA B 1 44 ? -24.768 34.893 13.513 1.00 60.96 518 ALA B C 1
ATOM 695 O O . ALA B 1 44 ? -25.613 34.596 14.365 1.00 60.57 518 ALA B O 1
ATOM 697 N N . LEU B 1 45 ? -23.982 35.966 13.634 1.00 63.24 519 LEU B N 1
ATOM 6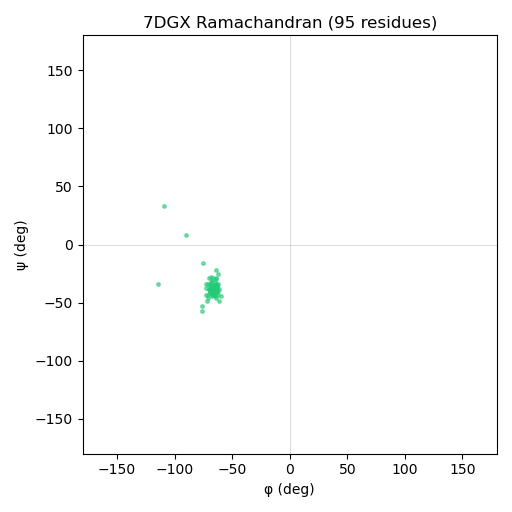98 C CA . LEU B 1 45 ? -24.169 36.895 14.742 1.00 66.66 519 LEU B CA 1
ATOM 699 C C . LEU B 1 45 ? -25.483 37.654 14.615 1.00 72.03 519 LEU B C 1
ATOM 700 O O . LEU B 1 45 ? -26.089 38.015 15.631 1.00 69.75 519 LEU B O 1
ATOM 705 N N . GLU B 1 46 ? -25.972 37.861 13.404 1.00 74.28 520 GLU B N 1
ATOM 706 C CA . GLU B 1 46 ? -27.255 38.578 13.249 1.00 75.77 520 GLU B CA 1
ATOM 707 C C . GLU B 1 46 ? -28.362 37.655 13.718 1.00 81.39 520 GLU B C 1
ATOM 708 O O . GLU B 1 46 ? -29.177 38.074 14.500 1.00 89.98 520 GLU B O 1
ATOM 714 N N . HIS B 1 47 ? -28.366 36.423 13.256 1.00 77.40 521 HIS B N 1
ATOM 715 C CA . HIS B 1 47 ? -29.435 35.517 13.661 1.00 87.08 521 HIS B CA 1
ATOM 716 C C . HIS B 1 47 ? -29.433 35.280 15.165 1.00 88.95 521 HIS B C 1
ATOM 717 O O . HIS B 1 47 ? -30.475 34.948 15.742 1.00 85.98 521 HIS B O 1
ATOM 724 N N . HIS B 1 48 ? -28.280 35.441 15.815 1.00 87.04 522 HIS B N 1
ATOM 725 C CA . HIS B 1 48 ? -28.219 35.268 17.262 1.00 76.85 522 HIS B CA 1
ATOM 726 C C . HIS B 1 48 ? -28.813 36.467 17.992 1.00 74.73 522 HIS B C 1
ATOM 727 O O . HIS B 1 48 ? -29.691 36.309 18.848 1.00 85.49 522 HIS B O 1
ATOM 734 N N . HIS B 1 49 ? -28.347 37.675 17.665 1.00 82.96 523 HIS B N 1
ATOM 735 C CA . HIS B 1 49 ? -28.807 38.865 18.370 1.00 95.09 523 HIS B CA 1
ATOM 736 C C . HIS B 1 49 ? -30.211 39.286 17.955 1.00 108.15 523 HIS B C 1
ATOM 737 O O . HIS B 1 49 ? -30.835 40.087 18.660 1.00 109.20 523 HIS B O 1
ATOM 744 N N . HIS B 1 50 ? -30.722 38.773 16.834 1.00 110.06 524 HIS B N 1
ATOM 745 C CA . HIS B 1 50 ? -32.092 39.085 16.441 1.00 110.18 524 HIS B CA 1
ATOM 746 C C . HIS B 1 50 ? -33.092 38.397 17.362 1.00 121.27 524 HIS B C 1
ATOM 747 O O . HIS B 1 50 ? -34.053 39.019 17.829 1.00 132.85 524 HIS B O 1
ATOM 749 N N . HIS B 1 51 ? -32.879 37.109 17.634 1.00 117.09 525 HIS B N 1
ATOM 750 C CA . HIS B 1 51 ? -33.752 36.380 18.549 1.00 123.52 525 HIS B CA 1
ATOM 751 C C . HIS B 1 51 ? -33.457 36.750 19.999 1.00 133.70 525 HIS B C 1
ATOM 752 O O . HIS B 1 51 ? -34.345 37.199 20.731 1.00 136.40 525 HIS B O 1
ATOM 754 N N . HIS B 1 52 ? -32.211 36.571 20.426 1.00 137.80 526 HIS B N 1
ATOM 755 C CA . HIS B 1 52 ? -31.812 36.887 21.793 1.00 139.76 526 HIS B CA 1
ATOM 756 C C . HIS B 1 52 ? -31.310 38.323 21.896 1.00 136.70 526 HIS B C 1
ATOM 757 O O . HIS B 1 52 ? -30.222 38.575 22.416 1.00 131.93 526 HIS B O 1
#

Solvent-accessible surface area: 7253 Å² total; per-residue (Å²): 163,103,62,118,31,116,63,24,44,85,70,37,44,114,20,59,42,49,0,85,124,7,98,121,75,21,126,60,59,59,62,86,12,118,100,2,67,56,113,43,130,61,59,56,92,146,92,139,169,117,60,83,132,66,24,56,67,65,42,42,124,31,77,42,66,2,70,141,16,62,108,64,10,97,56,53,47,44,90,10,118,104,7,86,60,124,35,138,55,19,50,88,110,61,88,128,90,87,158

GO terms:
  GO:0005737 cytoplasm (C, HTP)
  GO:0051286 cell tip (C, HTP)

Radius of gyration: 22.17 Å; Cα contacts (8 Å, |Δi|>4): 46; chains: 2; bounding box: 71×17×43 Å

Organism: Trypanosoma brucei brucei (strain 927/4 GUTat10.1) (NCBI:txid185431)

InterPro domains:
  IPR001680 WD40 repeat [PF00400] (97-128)
  IPR001680 WD40 repeat [PF00400] (143-178)
  IPR001680 WD40 repeat [PF00400] (187-219)
  IPR001680 WD40 repeat [PS50082] (95-137)
  IPR001680 WD40 repeat [PS50082] (145-187)
  IPR001680 WD40 repeat [SM00320] (88-128)
  IPR001680 WD40 repeat [SM00320] (138-178)
  IPR001680 WD40 repeat [SM00320] (181-220)
  IPR015048 Domain of unknown function DUF1899 [PF08953] (26-87)
  IPR015048 Domain of unknown function DUF1899 [SM01166] (22-86)
  IPR015505 Coronin [PTHR10856] (27-509)
  IPR015943 WD40/YVTN repeat-like-containing domain superfamily [G3DSA:2.130.10.10] (22-366)
  IPR019775 WD40 repeat, conserved site [PS00678] (115-129)
  IPR019775 WD40 repeat, conserved site [PS00678] (165-179)
  IPR036322 WD40-repeat-containing domain superfamily [SSF50978] (95-325)

Foldseek 3Di:
DCVVVVVVVVVVVVVVVVVVVVVVVVVVVVVVVVVVVVVVVVVVVVVPD/DVVVVVVVVVVVVVVVVVVVVVVVVVVVVVVVVVVVVVVVVVVCVVVVVD